Protein AF-A0AAD5A7P2-F1 (afdb_monomer_lite)

Structure (mmCIF, N/CA/C/O backbone):
data_AF-A0AAD5A7P2-F1
#
_entry.id   AF-A0AAD5A7P2-F1
#
loop_
_atom_site.group_PDB
_atom_site.id
_atom_site.type_symbol
_atom_site.label_atom_id
_atom_site.label_alt_id
_atom_site.label_comp_id
_atom_site.label_asym_id
_atom_site.label_entity_id
_atom_site.label_seq_id
_atom_site.pdbx_PDB_ins_code
_atom_site.Cartn_x
_atom_site.Cartn_y
_atom_site.Cartn_z
_atom_site.occupancy
_atom_site.B_iso_or_equiv
_atom_site.auth_seq_id
_atom_site.auth_comp_id
_atom_site.auth_asym_id
_atom_site.auth_atom_id
_atom_site.pdbx_PDB_model_num
ATOM 1 N N . GLU A 1 1 ? -29.423 4.126 -21.848 1.00 48.25 1 GLU A N 1
ATOM 2 C CA . GLU A 1 1 ? -29.231 2.741 -22.329 1.00 48.25 1 GLU A CA 1
ATOM 3 C C . GLU A 1 1 ? -28.071 1.981 -21.680 1.00 48.25 1 GLU A C 1
ATOM 5 O O . GLU A 1 1 ? -28.359 1.199 -20.787 1.00 48.25 1 GLU A O 1
ATOM 10 N N . GLN A 1 2 ? -26.784 2.163 -22.031 1.00 50.28 2 GLN A N 1
ATOM 11 C CA . GLN A 1 2 ? -25.714 1.313 -21.442 1.00 50.28 2 GLN A CA 1
ATOM 12 C C . GLN A 1 2 ? -25.556 1.475 -19.917 1.00 50.28 2 GLN A C 1
ATOM 14 O O . GLN A 1 2 ? -25.402 0.484 -19.218 1.00 50.28 2 GLN A O 1
ATOM 19 N N . MET A 1 3 ? -25.662 2.697 -19.386 1.00 53.19 3 MET A N 1
ATOM 20 C CA . MET A 1 3 ? -25.585 2.961 -17.937 1.00 53.19 3 MET A CA 1
ATOM 21 C C . MET A 1 3 ? -26.753 2.359 -17.141 1.00 53.19 3 MET A C 1
ATOM 23 O O . MET A 1 3 ? -26.568 1.933 -16.005 1.00 53.19 3 MET A O 1
ATOM 27 N N . GLU A 1 4 ? -27.951 2.292 -17.731 1.00 58.50 4 GLU A N 1
ATOM 28 C CA . GLU A 1 4 ? -29.138 1.719 -17.076 1.00 58.50 4 GLU A CA 1
ATOM 29 C C . GLU A 1 4 ? -28.996 0.210 -16.855 1.00 58.50 4 GLU A C 1
ATOM 31 O O . GLU A 1 4 ? -29.516 -0.304 -15.872 1.00 58.50 4 GLU A O 1
ATOM 36 N N . GLN A 1 5 ? -28.232 -0.490 -17.705 1.00 55.03 5 GLN A N 1
ATOM 37 C CA . GLN A 1 5 ? -27.940 -1.918 -17.525 1.00 55.03 5 GLN A CA 1
ATOM 38 C C . GLN A 1 5 ? -27.038 -2.209 -16.313 1.00 55.03 5 GLN A C 1
ATOM 40 O O . GLN A 1 5 ? -27.054 -3.328 -15.808 1.00 55.03 5 GLN A O 1
ATOM 45 N N . TYR A 1 6 ? -26.270 -1.224 -15.832 1.00 54.31 6 TYR A N 1
ATOM 46 C CA . TYR A 1 6 ? -25.333 -1.374 -14.707 1.00 54.31 6 TYR A CA 1
ATOM 47 C C . TYR A 1 6 ? -25.783 -0.648 -13.434 1.00 54.31 6 TYR A C 1
ATOM 49 O O . TYR A 1 6 ? -25.047 -0.607 -12.447 1.00 54.31 6 TYR A O 1
ATOM 57 N N . ARG A 1 7 ? -26.989 -0.072 -13.436 1.00 54.50 7 ARG A N 1
ATOM 58 C CA . ARG A 1 7 ? -27.548 0.677 -12.310 1.00 54.50 7 ARG A CA 1
ATOM 59 C C . ARG A 1 7 ? -28.009 -0.293 -11.216 1.00 54.50 7 ARG A C 1
ATOM 61 O O . ARG A 1 7 ? -29.184 -0.633 -11.138 1.00 54.50 7 ARG A O 1
ATOM 68 N N . ASN A 1 8 ? -27.091 -0.743 -10.362 1.00 52.09 8 ASN A N 1
ATOM 69 C CA . ASN A 1 8 ? -27.440 -1.536 -9.183 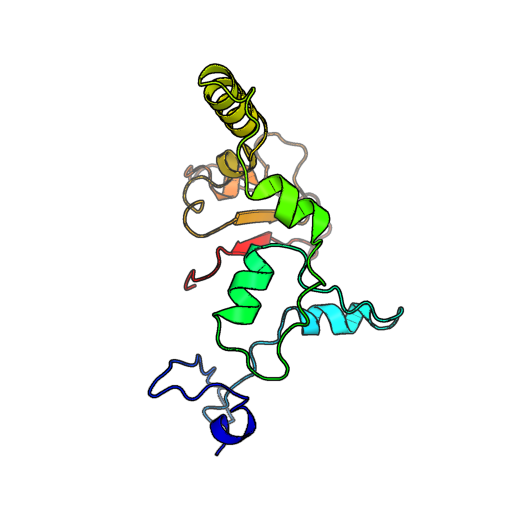1.00 52.09 8 ASN A CA 1
ATOM 70 C C . ASN A 1 8 ? -27.457 -0.687 -7.901 1.00 52.09 8 ASN A C 1
ATOM 72 O O . ASN A 1 8 ? -26.434 -0.187 -7.438 1.00 52.09 8 ASN A O 1
ATOM 76 N N . ALA A 1 9 ? -28.646 -0.620 -7.295 1.00 50.88 9 ALA A N 1
ATOM 77 C CA . ALA A 1 9 ? -28.934 -0.340 -5.883 1.00 50.88 9 ALA A CA 1
ATOM 78 C C . ALA A 1 9 ? -28.477 0.995 -5.253 1.00 50.88 9 ALA A C 1
ATOM 80 O O . ALA A 1 9 ? -28.629 1.146 -4.042 1.00 50.88 9 ALA A O 1
ATOM 81 N N . VAL A 1 10 ? -27.951 1.966 -6.004 1.00 51.78 10 VAL A N 1
ATOM 82 C CA . VAL A 1 10 ? -27.740 3.335 -5.492 1.00 51.78 10 VAL A CA 1
ATOM 83 C C . VAL A 1 10 ? -28.414 4.330 -6.428 1.00 51.78 10 VAL A C 1
ATOM 85 O O . VAL A 1 10 ? -28.079 4.385 -7.611 1.00 51.78 10 VAL A O 1
ATOM 88 N N . ASP A 1 11 ? -29.367 5.099 -5.900 1.00 55.44 11 ASP A N 1
ATOM 89 C CA . ASP A 1 11 ? -29.917 6.269 -6.587 1.00 55.44 11 ASP A CA 1
ATOM 90 C C . ASP A 1 11 ? -28.924 7.425 -6.425 1.00 55.44 11 ASP A C 1
ATOM 92 O O . ASP A 1 11 ? -28.779 7.993 -5.345 1.00 55.44 11 ASP A O 1
ATOM 96 N N . LEU A 1 12 ? -28.192 7.727 -7.497 1.00 53.88 12 LEU A N 1
ATOM 97 C CA . LEU A 1 12 ? -27.291 8.874 -7.594 1.00 53.88 12 LEU A CA 1
ATOM 98 C C . LEU A 1 12 ? -27.862 9.863 -8.613 1.00 53.88 12 LEU A C 1
ATOM 100 O O . LEU A 1 12 ? -28.297 9.455 -9.694 1.00 53.88 12 LEU A O 1
ATOM 104 N N . GLU A 1 13 ? -27.848 11.149 -8.259 1.00 48.06 13 GLU A N 1
ATOM 105 C CA . GLU A 1 13 ? -28.321 12.251 -9.108 1.00 48.06 13 GLU A CA 1
ATOM 106 C C . GLU A 1 13 ? -27.316 12.558 -10.236 1.00 48.06 13 GLU A C 1
ATOM 108 O O . GLU A 1 13 ? -27.725 12.766 -11.376 1.00 48.06 13 GLU A O 1
ATOM 113 N N . GLU A 1 14 ? -26.003 12.470 -9.960 1.00 45.94 14 GLU A N 1
ATOM 114 C CA . GLU A 1 14 ? -24.913 12.714 -10.923 1.00 45.94 14 GLU A CA 1
ATOM 115 C C . GLU A 1 14 ? -23.672 11.829 -10.649 1.00 45.94 14 GLU A C 1
ATOM 117 O O . GLU A 1 14 ? -23.461 11.359 -9.530 1.00 45.94 14 GLU A O 1
ATOM 122 N N . GLY A 1 15 ? -22.828 11.594 -11.667 1.00 52.44 15 GLY A N 1
ATOM 123 C CA . GLY A 1 15 ? -21.577 10.831 -11.544 1.00 52.44 15 GLY A CA 1
ATOM 124 C C . GLY A 1 15 ? -20.702 10.867 -12.806 1.00 52.44 15 GLY A C 1
ATOM 125 O O . GLY A 1 15 ? -21.187 11.154 -13.900 1.00 52.44 15 GLY A O 1
ATOM 126 N N . TRP A 1 16 ? -19.407 10.565 -12.658 1.00 49.28 16 TRP A N 1
ATOM 127 C CA . TRP A 1 16 ? -18.418 10.591 -13.746 1.00 49.28 16 TRP A CA 1
ATOM 128 C C . TRP A 1 16 ? -17.977 9.176 -14.137 1.00 49.28 16 TRP A C 1
ATOM 130 O O . TRP A 1 16 ? -17.752 8.330 -13.274 1.00 49.28 16 TRP A O 1
ATOM 140 N N . ILE A 1 17 ? -17.817 8.926 -15.440 1.00 55.59 17 ILE A N 1
ATOM 141 C CA . ILE A 1 17 ? -17.308 7.663 -15.995 1.00 55.59 17 ILE A CA 1
ATOM 142 C C . ILE A 1 17 ? -16.182 7.952 -16.987 1.00 55.59 17 ILE A C 1
ATOM 144 O O . ILE A 1 17 ? -16.279 8.882 -17.790 1.00 55.59 17 ILE A O 1
ATOM 148 N N . LEU A 1 18 ? -15.121 7.145 -16.955 1.00 47.62 18 LEU A N 1
ATOM 149 C CA . LEU A 1 18 ? -14.040 7.234 -17.933 1.00 47.62 18 LEU A CA 1
ATOM 150 C C . LEU A 1 18 ? -14.395 6.380 -19.155 1.00 47.62 18 LEU A C 1
ATOM 152 O O . LEU A 1 18 ? -14.572 5.168 -19.046 1.00 47.62 18 LEU A O 1
ATOM 156 N N . ALA A 1 19 ? -14.519 7.010 -20.322 1.00 51.72 19 ALA A N 1
ATOM 157 C CA . ALA A 1 19 ? -14.839 6.333 -21.574 1.00 51.72 19 ALA A CA 1
ATOM 158 C C . ALA A 1 19 ? -13.606 6.278 -22.488 1.00 51.72 19 ALA A C 1
ATOM 160 O O . ALA A 1 19 ? -13.080 7.316 -22.889 1.00 51.72 19 ALA A O 1
ATOM 161 N N . CYS A 1 20 ? -13.172 5.072 -22.862 1.00 46.97 20 CYS A N 1
ATOM 162 C CA . CYS A 1 20 ? -12.090 4.883 -23.827 1.00 46.97 20 CYS A CA 1
ATOM 163 C C . CYS A 1 20 ? -12.630 4.927 -25.261 1.00 46.97 20 CYS A C 1
ATOM 165 O O . CYS A 1 20 ? -13.524 4.168 -25.641 1.00 46.97 20 CYS A O 1
ATOM 167 N N . LYS A 1 21 ? -12.069 5.813 -26.085 1.00 50.94 21 LYS A N 1
ATOM 168 C CA . LYS A 1 21 ? -12.431 5.934 -27.498 1.00 50.94 21 LYS A CA 1
ATOM 169 C C . LYS A 1 21 ? -11.531 5.026 -28.332 1.00 50.94 21 LYS A C 1
ATOM 171 O O . LYS A 1 21 ? -10.347 5.307 -28.488 1.00 50.94 21 LYS A O 1
ATOM 176 N N . HIS A 1 22 ? -12.091 3.956 -28.889 1.00 53.28 22 HIS A N 1
ATOM 177 C CA . HIS A 1 22 ? -11.382 3.142 -29.875 1.00 53.28 22 HIS A CA 1
ATOM 178 C C . HIS A 1 22 ? -11.464 3.799 -31.259 1.00 53.28 22 HIS A C 1
ATOM 180 O O . HIS A 1 22 ? -12.492 4.374 -31.625 1.00 53.28 22 HIS A O 1
ATOM 186 N N . SER A 1 23 ? -10.377 3.711 -32.027 1.00 52.31 23 SER A N 1
ATOM 187 C CA . SER A 1 23 ? -10.180 4.397 -33.311 1.00 52.31 23 SER A CA 1
ATOM 188 C C . SER A 1 23 ? -11.179 4.013 -34.411 1.00 52.31 23 SER A C 1
ATOM 190 O O . SER A 1 23 ? -11.347 4.790 -35.344 1.00 52.31 23 SER A O 1
ATOM 192 N N . GLU A 1 24 ? -11.886 2.882 -34.297 1.00 53.88 24 GLU A N 1
ATOM 193 C CA . GLU A 1 24 ? -12.744 2.365 -35.381 1.00 53.88 24 GLU A CA 1
ATOM 194 C C . GLU A 1 24 ? -14.199 2.031 -34.978 1.00 53.88 24 GLU A C 1
ATOM 196 O O . GLU A 1 24 ? -14.959 1.545 -35.809 1.00 53.88 24 GLU A O 1
ATOM 201 N N . GLY A 1 25 ? -14.640 2.302 -33.738 1.00 53.91 25 GLY A N 1
ATOM 202 C CA . GLY A 1 25 ? -15.896 1.714 -33.220 1.00 53.91 25 GLY A CA 1
ATOM 203 C C . GLY A 1 25 ? -16.795 2.586 -32.339 1.00 53.91 25 GLY A C 1
ATOM 204 O O . GLY A 1 25 ? -17.679 2.050 -31.674 1.00 53.91 25 GLY A O 1
ATOM 205 N N . GLY A 1 26 ? -16.593 3.906 -32.310 1.00 57.31 26 GLY A N 1
ATOM 206 C CA . GLY A 1 26 ? -17.376 4.822 -31.469 1.00 57.31 26 GLY A CA 1
ATOM 207 C C . GLY A 1 26 ? -16.978 4.814 -29.984 1.00 57.31 26 GLY A C 1
ATOM 208 O O . GLY A 1 26 ? -16.106 4.064 -29.547 1.00 57.31 26 GLY A O 1
ATOM 209 N N . THR A 1 27 ? -17.594 5.706 -29.201 1.00 50.66 27 THR A N 1
ATOM 210 C CA . THR A 1 27 ? -17.382 5.806 -27.749 1.00 50.66 27 THR A CA 1
ATOM 211 C C . THR A 1 27 ? -18.115 4.657 -27.064 1.00 50.66 27 THR A C 1
ATOM 213 O O . THR A 1 27 ? -19.321 4.729 -26.840 1.00 50.66 27 THR A O 1
ATOM 216 N N . ARG A 1 28 ? -17.398 3.576 -26.759 1.00 52.91 28 ARG A N 1
ATOM 217 C CA . ARG A 1 28 ? -17.924 2.462 -25.968 1.00 52.91 28 ARG A CA 1
ATOM 218 C C . ARG A 1 28 ? -17.408 2.604 -24.544 1.00 52.91 28 ARG A C 1
ATOM 220 O O . ARG A 1 28 ? -16.216 2.819 -24.345 1.00 52.91 28 ARG A O 1
ATOM 227 N N . LEU A 1 29 ? -18.290 2.459 -23.558 1.00 48.34 29 LEU A N 1
ATOM 228 C CA . LEU A 1 29 ? -17.846 2.249 -22.184 1.00 48.34 29 LEU A CA 1
ATOM 229 C C . LEU A 1 29 ? -17.097 0.919 -22.161 1.00 48.34 29 LEU A C 1
ATOM 231 O O . LEU A 1 29 ? -17.694 -0.145 -22.333 1.00 48.34 29 LEU A O 1
ATOM 235 N N . VAL A 1 30 ? -15.774 0.992 -22.057 1.00 46.25 30 VAL A N 1
ATOM 236 C CA . VAL A 1 30 ? -14.943 -0.177 -21.802 1.00 46.25 30 VAL A CA 1
ATOM 237 C C . VAL A 1 30 ? -15.034 -0.380 -20.299 1.00 46.25 30 VAL A C 1
ATOM 239 O O . VAL A 1 30 ? -14.625 0.522 -19.565 1.00 46.25 30 VAL A O 1
ATOM 242 N N . PRO A 1 31 ? -15.618 -1.491 -19.818 1.00 48.09 31 PRO A N 1
ATOM 243 C CA . PRO A 1 31 ? -15.515 -1.823 -18.411 1.00 48.09 31 PRO A CA 1
ATOM 244 C C . PRO A 1 31 ? -14.031 -1.781 -18.073 1.00 48.09 31 PRO A C 1
ATOM 246 O O . PRO A 1 31 ? -13.248 -2.465 -18.734 1.00 48.09 31 PRO A O 1
ATOM 249 N N . VAL A 1 32 ? -13.636 -0.945 -17.111 1.00 42.62 32 VAL A N 1
ATOM 250 C CA . VAL A 1 32 ? -12.303 -1.079 -16.530 1.00 42.62 32 VAL A CA 1
ATOM 251 C C . VAL A 1 32 ? -12.286 -2.491 -15.997 1.00 42.62 32 VAL A C 1
ATOM 253 O O . VAL A 1 32 ? -13.081 -2.838 -15.120 1.00 42.62 32 VAL A O 1
ATOM 256 N N . GLU A 1 33 ? -11.489 -3.331 -16.644 1.00 38.91 33 GLU A N 1
ATOM 257 C CA . GLU A 1 33 ? -11.342 -4.696 -16.216 1.00 38.91 33 GLU A CA 1
ATOM 258 C C . GLU A 1 33 ? -10.914 -4.649 -14.752 1.00 38.91 33 GLU A C 1
ATOM 260 O O . GLU A 1 33 ? -9.885 -4.073 -14.394 1.00 38.91 33 GLU A O 1
ATOM 265 N N . HIS A 1 34 ? -11.797 -5.170 -13.904 1.00 45.00 34 HIS A N 1
ATOM 266 C CA . HIS A 1 34 ? -11.575 -5.287 -12.476 1.00 45.00 34 HIS A CA 1
ATOM 267 C C . HIS A 1 34 ? -10.221 -5.985 -12.262 1.00 45.00 34 HIS A C 1
ATOM 269 O O . HIS A 1 34 ? -9.822 -6.791 -13.107 1.00 45.00 34 HIS A O 1
ATOM 275 N N . PRO A 1 35 ? -9.544 -5.823 -11.117 1.00 41.72 35 PRO A N 1
ATOM 276 C CA . PRO A 1 35 ? -8.495 -6.767 -10.712 1.00 41.72 35 PRO A CA 1
ATOM 277 C C . PRO A 1 35 ? -8.941 -8.256 -10.766 1.00 41.72 35 PRO A C 1
ATOM 279 O O . PRO A 1 35 ? -8.112 -9.167 -10.735 1.00 41.72 35 PRO A O 1
ATOM 282 N N . ASP A 1 36 ? -10.237 -8.531 -10.965 1.00 42.91 36 ASP A N 1
ATOM 283 C CA . ASP A 1 36 ? -10.784 -9.858 -11.271 1.00 42.91 36 ASP A CA 1
ATOM 284 C C . ASP A 1 36 ? -10.491 -10.358 -12.702 1.00 42.91 36 ASP A C 1
ATOM 286 O O . ASP A 1 36 ? -10.582 -11.561 -12.948 1.00 42.91 36 ASP A O 1
ATOM 290 N N . SER A 1 37 ? -10.101 -9.511 -13.663 1.00 43.66 37 SER A N 1
ATOM 291 C CA . SER A 1 37 ? -9.663 -9.996 -14.984 1.00 43.66 37 SER A CA 1
ATOM 292 C C . SER A 1 37 ? -8.258 -10.599 -14.932 1.00 43.66 37 SER A C 1
ATOM 294 O O . SER A 1 37 ? -8.005 -11.616 -15.580 1.00 43.66 37 SER A O 1
ATOM 296 N N . ILE A 1 38 ? -7.398 -10.085 -14.043 1.00 39.38 38 ILE A N 1
ATOM 297 C CA . ILE A 1 38 ? -6.126 -10.719 -13.658 1.00 39.38 38 ILE A CA 1
ATOM 298 C C . ILE A 1 38 ? -6.403 -12.046 -12.921 1.00 39.38 38 ILE A C 1
ATOM 300 O O . ILE A 1 38 ? -5.641 -13.008 -13.033 1.00 39.38 38 ILE A O 1
ATOM 304 N N . SER A 1 39 ? -7.559 -12.160 -12.258 1.00 41.06 39 SER A N 1
ATOM 305 C CA . SER A 1 39 ? -8.001 -13.388 -11.583 1.00 41.06 39 SER A CA 1
ATOM 306 C C . SER A 1 39 ? -8.556 -14.459 -12.535 1.00 41.06 39 SER A C 1
ATOM 308 O O . SER A 1 39 ? -8.649 -15.628 -12.153 1.00 41.06 39 SER A O 1
ATOM 310 N N . ARG A 1 40 ? -8.858 -14.138 -13.803 1.00 39.66 40 ARG A N 1
ATOM 311 C CA . ARG A 1 40 ? -9.378 -15.125 -14.771 1.00 39.66 40 ARG A CA 1
ATOM 312 C C . ARG A 1 40 ? -8.311 -16.111 -15.264 1.00 39.66 40 ARG A C 1
ATOM 314 O O . ARG A 1 40 ? -8.656 -17.229 -15.635 1.00 39.66 40 ARG A O 1
ATOM 321 N N . GLN A 1 41 ? -7.025 -15.752 -15.186 1.00 39.94 41 GLN A N 1
ATOM 322 C CA . GLN A 1 41 ? -5.922 -16.716 -15.324 1.00 39.94 41 GLN A CA 1
ATOM 323 C C . GLN A 1 41 ? -5.704 -17.559 -14.054 1.00 39.94 41 GLN A C 1
ATOM 325 O O . GLN A 1 41 ? -5.170 -18.661 -14.147 1.00 39.94 41 GLN A O 1
ATOM 330 N N . GLN A 1 42 ? -6.157 -17.097 -12.884 1.00 42.47 42 GLN A N 1
ATOM 331 C CA . GLN A 1 42 ? -5.988 -17.805 -11.607 1.00 42.47 42 GLN A CA 1
ATOM 332 C C . GLN A 1 42 ? -7.152 -18.768 -11.287 1.00 42.47 42 GLN A C 1
ATOM 334 O O . GLN A 1 42 ? -6.960 -19.744 -10.567 1.00 42.47 42 GLN A O 1
ATOM 339 N N . GLN A 1 43 ? -8.336 -18.588 -11.889 1.00 40.75 43 GLN A N 1
ATOM 340 C CA . GLN A 1 43 ? -9.505 -19.465 -11.690 1.00 40.75 43 GLN A CA 1
ATOM 341 C C . GLN A 1 43 ? -9.491 -20.797 -12.465 1.00 40.75 43 GLN A C 1
ATOM 343 O O . GLN A 1 43 ? -10.375 -21.627 -12.253 1.00 40.75 43 GLN A O 1
ATOM 348 N N . LEU A 1 44 ? -8.477 -21.074 -13.292 1.00 42.88 44 LEU A N 1
ATOM 349 C CA . LEU A 1 44 ? -8.233 -22.437 -13.798 1.00 42.88 44 LEU A CA 1
ATOM 350 C C . LEU A 1 44 ? -7.819 -23.418 -12.676 1.00 42.88 44 LEU A C 1
ATOM 352 O O . LEU A 1 44 ? -7.830 -24.626 -12.902 1.00 42.88 44 LEU A O 1
ATOM 356 N N . PHE A 1 45 ? -7.521 -22.918 -11.466 1.00 42.38 45 PHE A N 1
ATOM 357 C CA . PHE A 1 45 ? -7.043 -23.698 -10.315 1.00 42.38 45 PHE A CA 1
ATOM 358 C C . PHE A 1 45 ? -7.931 -23.637 -9.057 1.00 42.38 45 PHE A C 1
ATOM 360 O O . PHE A 1 45 ? -7.481 -24.000 -7.974 1.00 42.38 45 PHE A O 1
ATOM 367 N N . GLY A 1 46 ? -9.207 -23.267 -9.192 1.00 34.16 46 GLY A N 1
ATOM 368 C CA . GLY A 1 46 ? -10.161 -23.298 -8.078 1.00 34.16 46 GLY A CA 1
ATOM 369 C C . GLY A 1 46 ? -10.344 -21.931 -7.421 1.00 34.16 46 GLY A C 1
ATOM 370 O O . GLY A 1 46 ? -9.403 -21.272 -6.999 1.00 34.16 46 GLY A O 1
ATOM 371 N N . ILE A 1 47 ? -11.600 -21.502 -7.406 1.00 33.38 47 ILE A N 1
ATOM 372 C CA . ILE A 1 47 ? -12.082 -20.184 -7.001 1.00 33.38 47 ILE A CA 1
ATOM 373 C C . ILE A 1 47 ? -11.796 -19.936 -5.520 1.00 33.38 47 ILE A C 1
ATOM 375 O O . ILE A 1 47 ? -12.170 -20.757 -4.686 1.00 33.38 47 ILE A O 1
ATOM 379 N N . ASP A 1 48 ? -11.279 -18.752 -5.197 1.00 39.16 48 ASP A N 1
ATOM 380 C CA . ASP A 1 48 ? -11.434 -18.183 -3.862 1.00 39.16 48 ASP A CA 1
ATOM 381 C C . ASP A 1 48 ? -11.994 -16.762 -4.003 1.00 39.16 48 ASP A C 1
ATOM 383 O O . ASP A 1 48 ? -11.303 -15.836 -4.430 1.00 39.16 48 ASP A O 1
ATOM 387 N N . HIS A 1 49 ? -13.288 -16.594 -3.718 1.00 44.97 49 HIS A N 1
ATOM 388 C CA . HIS A 1 49 ? -13.866 -15.269 -3.507 1.00 44.97 49 HIS A CA 1
ATOM 389 C C . HIS A 1 49 ? -13.323 -14.793 -2.164 1.00 44.97 49 HIS A C 1
ATOM 391 O O . HIS A 1 49 ? -13.922 -15.068 -1.124 1.00 44.97 49 HIS A O 1
ATOM 397 N N . LYS A 1 50 ? -12.165 -14.126 -2.168 1.00 52.88 50 LYS A N 1
ATOM 398 C CA . LYS A 1 50 ? -11.632 -13.573 -0.927 1.00 52.88 50 LYS A CA 1
ATOM 399 C C . LYS A 1 50 ? -12.569 -12.454 -0.468 1.00 52.88 50 LYS A C 1
ATOM 401 O O . LYS A 1 50 ? -12.757 -11.490 -1.211 1.00 52.88 50 LYS A O 1
ATOM 406 N N . PRO A 1 51 ? -13.216 -12.596 0.698 1.00 59.53 51 PRO A N 1
ATOM 407 C CA . PRO A 1 51 ? -14.061 -11.541 1.232 1.00 59.53 51 PRO A CA 1
ATOM 408 C C . PRO A 1 51 ? -13.207 -10.304 1.527 1.00 59.53 51 PRO A C 1
ATOM 410 O O . PRO A 1 51 ? -12.028 -10.444 1.865 1.00 59.53 51 PRO A O 1
ATOM 413 N N . CYS A 1 52 ? -13.799 -9.108 1.427 1.00 71.50 52 CYS A N 1
ATOM 414 C CA . CYS A 1 52 ? -13.136 -7.870 1.843 1.00 71.50 52 CYS A CA 1
ATOM 415 C C . CYS A 1 52 ? -12.773 -8.001 3.324 1.00 71.50 52 CYS A C 1
ATOM 417 O O . CYS A 1 52 ? -13.658 -8.024 4.182 1.00 71.50 52 CYS A O 1
ATOM 419 N N . ASN A 1 53 ? -11.483 -8.167 3.601 1.00 70.50 53 ASN A N 1
ATOM 420 C CA . ASN A 1 53 ? -10.947 -8.469 4.926 1.00 70.50 53 ASN A CA 1
ATOM 421 C C . ASN A 1 53 ? -10.081 -7.332 5.482 1.00 70.50 53 ASN A C 1
ATOM 423 O O . ASN A 1 53 ? -9.633 -7.412 6.625 1.00 70.50 53 ASN A O 1
ATOM 427 N N . ARG A 1 54 ? -9.869 -6.276 4.693 1.00 74.38 54 ARG A N 1
ATOM 428 C CA . ARG A 1 54 ? -9.230 -5.037 5.123 1.00 74.38 54 ARG A CA 1
ATOM 429 C C . ARG A 1 54 ? -10.264 -3.932 5.276 1.00 74.38 54 ARG A C 1
ATOM 431 O O . ARG A 1 54 ? -11.252 -3.896 4.546 1.00 74.38 54 ARG A O 1
ATOM 438 N N . TRP A 1 55 ? -10.040 -3.028 6.225 1.00 74.62 55 TRP A N 1
ATOM 439 C CA . TRP A 1 55 ? -10.984 -1.942 6.490 1.00 74.62 55 TRP A CA 1
ATOM 440 C C . TRP A 1 55 ? -11.081 -0.982 5.298 1.00 74.62 55 TRP A C 1
ATOM 442 O O . TRP A 1 55 ? -12.166 -0.481 5.023 1.00 74.62 55 TRP A O 1
ATOM 452 N N . GLU A 1 56 ? -9.988 -0.788 4.555 1.00 74.88 56 GLU A N 1
ATOM 453 C CA . GLU A 1 56 ? -9.959 0.013 3.330 1.00 74.88 56 GLU A CA 1
ATOM 454 C C . GLU A 1 56 ? -10.914 -0.569 2.275 1.00 74.88 56 GLU A C 1
ATOM 456 O O . GLU A 1 56 ? -11.751 0.147 1.731 1.00 74.88 56 GLU A O 1
ATOM 461 N N . ASP A 1 57 ? -10.862 -1.889 2.066 1.00 73.00 57 ASP A N 1
ATOM 462 C CA . ASP A 1 57 ? -11.723 -2.590 1.108 1.00 73.00 57 ASP A CA 1
ATOM 463 C C . ASP A 1 57 ? -13.201 -2.536 1.520 1.00 73.00 57 ASP A C 1
ATOM 465 O O . ASP A 1 57 ? -14.083 -2.473 0.668 1.00 73.00 57 ASP A O 1
ATOM 469 N N . VAL A 1 58 ? -13.487 -2.564 2.827 1.00 77.75 58 VAL A N 1
ATOM 470 C CA . VAL A 1 58 ? -14.854 -2.432 3.358 1.00 77.75 58 VAL A CA 1
ATOM 471 C C . VAL A 1 58 ? -15.387 -1.018 3.140 1.00 77.75 58 VAL A C 1
ATOM 473 O O . VAL A 1 58 ? -16.507 -0.861 2.657 1.00 77.75 58 VAL A O 1
ATOM 476 N N . VAL A 1 59 ? -14.583 0.010 3.434 1.00 75.19 59 VAL A N 1
ATOM 477 C CA . VAL A 1 59 ? -14.942 1.411 3.165 1.00 75.19 59 VAL A CA 1
ATOM 478 C C . VAL A 1 59 ? -15.235 1.599 1.683 1.00 75.19 59 VAL A C 1
ATOM 480 O O . VAL A 1 59 ? -16.236 2.224 1.334 1.00 75.19 59 VAL A O 1
ATOM 483 N N . ASP A 1 60 ? -14.417 1.011 0.818 1.00 70.62 60 ASP A N 1
ATOM 484 C CA . ASP A 1 60 ? -14.611 1.072 -0.622 1.00 70.62 60 ASP A CA 1
ATOM 485 C C . ASP A 1 60 ? -15.881 0.351 -1.052 1.00 70.62 60 ASP A C 1
ATOM 487 O O . ASP A 1 60 ? -16.703 0.960 -1.732 1.00 70.62 60 ASP A O 1
ATOM 491 N N . ALA A 1 61 ? -16.087 -0.887 -0.596 1.00 73.81 61 ALA A N 1
ATOM 492 C CA . ALA A 1 61 ? -17.276 -1.684 -0.886 1.00 73.81 61 ALA A CA 1
ATOM 493 C C . ALA A 1 61 ? -18.583 -0.972 -0.490 1.00 73.81 61 ALA A C 1
ATOM 495 O O . ALA A 1 61 ? -19.593 -1.089 -1.192 1.00 73.81 61 ALA A O 1
ATOM 496 N N . GLU A 1 62 ? -18.570 -0.227 0.618 1.00 74.06 62 GLU A N 1
ATOM 497 C CA . GLU A 1 62 ? -19.744 0.484 1.130 1.00 74.06 62 GLU A CA 1
ATOM 498 C C . GLU A 1 62 ? -19.945 1.871 0.508 1.00 74.06 62 GLU A C 1
ATOM 500 O O . GLU A 1 62 ? -21.089 2.263 0.272 1.00 74.06 62 GLU A O 1
ATOM 505 N N . ASN A 1 63 ? -18.865 2.608 0.227 1.00 68.75 63 ASN A N 1
ATOM 506 C CA . ASN A 1 63 ? -18.939 4.036 -0.110 1.00 68.75 63 ASN A CA 1
ATOM 507 C C . ASN A 1 63 ? -18.591 4.361 -1.569 1.00 68.75 63 ASN A C 1
ATOM 509 O O . ASN A 1 63 ? -18.790 5.496 -2.000 1.00 68.75 63 ASN A O 1
ATOM 513 N N . CYS A 1 64 ? -18.081 3.403 -2.345 1.00 62.47 64 CYS A N 1
ATOM 514 C CA . CYS A 1 64 ? -17.733 3.624 -3.748 1.00 62.47 64 CYS A CA 1
ATOM 515 C C . CYS A 1 64 ? -18.795 3.091 -4.713 1.00 62.47 64 CYS A C 1
ATOM 517 O O . CYS A 1 64 ? -19.561 2.167 -4.426 1.00 62.47 64 CYS A O 1
ATOM 519 N N . PHE A 1 65 ? -18.821 3.676 -5.911 1.00 56.62 65 PHE A N 1
ATOM 520 C CA . PHE A 1 65 ? -19.646 3.177 -7.001 1.00 56.62 65 PHE A CA 1
ATOM 521 C C . PHE A 1 65 ? -19.039 1.892 -7.573 1.00 56.62 65 PHE A C 1
ATOM 523 O O . PHE A 1 65 ? -17.873 1.873 -7.964 1.00 56.62 65 PHE A O 1
ATOM 530 N N . HIS A 1 66 ? -19.845 0.832 -7.656 1.00 56.81 66 HIS A N 1
ATOM 531 C CA . HIS A 1 66 ? -19.432 -0.449 -8.225 1.00 56.81 66 HIS A CA 1
ATOM 532 C C . HIS A 1 66 ? -20.227 -0.730 -9.491 1.00 56.81 66 HIS A C 1
ATOM 534 O O . HIS A 1 66 ? -21.459 -0.735 -9.483 1.00 56.81 66 HIS A O 1
ATOM 540 N N . LEU A 1 67 ? -19.513 -1.019 -10.572 1.00 52.59 67 LEU A N 1
ATOM 541 C CA . LEU A 1 67 ? -20.108 -1.587 -11.773 1.00 52.59 67 LEU A CA 1
ATOM 542 C C . LEU A 1 67 ? -20.273 -3.098 -11.555 1.00 52.59 67 LEU A C 1
ATOM 544 O O . LEU A 1 67 ? -19.283 -3.819 -11.474 1.00 52.59 67 LEU A O 1
ATOM 548 N N . GLY A 1 68 ? -21.514 -3.585 -11.472 1.00 60.00 68 GLY A N 1
ATOM 549 C CA . GLY A 1 68 ? -21.809 -5.016 -11.309 1.00 60.00 68 GLY A CA 1
ATOM 550 C C . GLY A 1 68 ? -22.248 -5.411 -9.895 1.00 60.00 68 GLY A C 1
ATOM 551 O O . GLY A 1 68 ? -23.017 -4.691 -9.256 1.00 60.00 68 GLY A O 1
ATOM 552 N N . ALA A 1 69 ? -21.850 -6.606 -9.447 1.00 59.75 69 ALA A N 1
ATOM 553 C CA . ALA A 1 69 ? -22.181 -7.115 -8.115 1.00 59.75 69 ALA A CA 1
ATOM 554 C C . ALA A 1 69 ? -21.258 -6.492 -7.059 1.00 59.75 69 ALA A C 1
ATOM 556 O O . ALA A 1 69 ? -20.059 -6.355 -7.289 1.00 59.75 69 ALA A O 1
ATOM 557 N N . ARG A 1 70 ? -21.809 -6.124 -5.896 1.00 63.91 70 ARG A N 1
ATOM 558 C CA . ARG A 1 70 ? -21.002 -5.557 -4.808 1.00 63.91 70 ARG A CA 1
ATOM 559 C C . ARG A 1 70 ? -20.090 -6.623 -4.186 1.00 63.91 70 ARG A C 1
ATOM 561 O O . ARG A 1 70 ? -20.536 -7.767 -4.045 1.00 63.91 70 ARG A O 1
ATOM 568 N N . PRO A 1 71 ? -18.863 -6.258 -3.771 1.00 69.12 71 PRO A N 1
ATOM 569 C CA . PRO A 1 71 ? -17.985 -7.160 -3.038 1.00 69.12 71 PRO A CA 1
ATOM 570 C C . PRO A 1 71 ? -18.666 -7.684 -1.771 1.00 69.12 71 PRO A C 1
ATOM 572 O O . PRO A 1 71 ? -19.377 -6.951 -1.079 1.00 69.12 71 PRO A O 1
ATOM 575 N N . LYS A 1 72 ? -18.449 -8.963 -1.451 1.00 76.94 72 LYS A N 1
ATOM 576 C CA . LYS A 1 72 ? -18.946 -9.531 -0.197 1.00 76.94 72 LYS A CA 1
ATOM 577 C C . LYS A 1 72 ? -18.001 -9.139 0.937 1.00 76.94 72 LYS A C 1
ATOM 579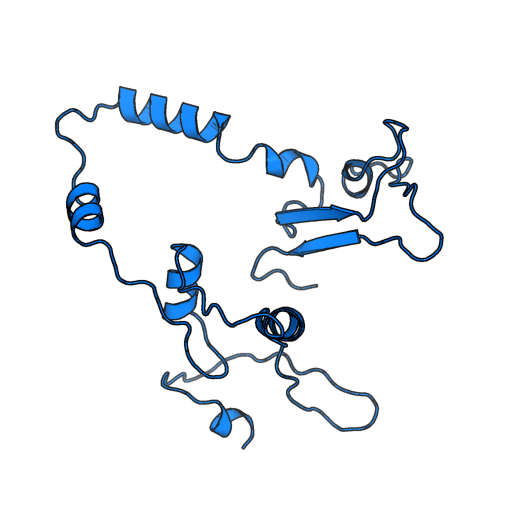 O O . LYS A 1 72 ? -16.852 -9.580 0.979 1.00 76.94 72 LYS A O 1
ATOM 584 N N . ILE A 1 73 ? -18.513 -8.339 1.864 1.00 79.69 73 ILE A N 1
ATOM 585 C CA . ILE A 1 73 ? -17.807 -7.957 3.089 1.00 79.69 73 ILE A CA 1
ATOM 586 C C . ILE A 1 73 ? -17.713 -9.176 4.015 1.00 79.69 73 ILE A C 1
ATOM 588 O O . ILE A 1 73 ? -18.676 -9.942 4.142 1.00 79.69 73 ILE A O 1
ATOM 592 N N . ALA A 1 74 ? -16.541 -9.386 4.621 1.00 81.88 74 ALA A N 1
ATOM 593 C CA . ALA A 1 74 ? -16.349 -10.439 5.611 1.00 81.88 74 ALA A CA 1
ATOM 594 C C . ALA A 1 74 ? -17.272 -10.232 6.822 1.00 81.88 74 ALA A C 1
ATOM 596 O O . ALA A 1 74 ? -17.602 -9.104 7.189 1.00 81.88 74 ALA A O 1
ATOM 597 N N . GLU A 1 75 ? -17.682 -11.323 7.468 1.00 84.56 75 GLU A N 1
ATOM 598 C CA . GLU A 1 75 ? -18.441 -11.210 8.712 1.00 84.56 75 GLU A CA 1
ATOM 599 C C . GLU A 1 75 ? -17.598 -10.522 9.788 1.00 84.56 75 GLU A C 1
ATOM 601 O O . GLU A 1 75 ? -16.409 -10.804 9.952 1.00 84.56 75 GLU A O 1
ATOM 606 N N . ARG A 1 76 ? -18.224 -9.603 10.526 1.00 83.31 76 ARG A N 1
ATOM 607 C CA . ARG A 1 76 ? -17.560 -8.891 11.615 1.00 83.31 76 ARG A CA 1
ATOM 608 C C . ARG A 1 76 ? -17.302 -9.832 12.789 1.00 83.31 76 ARG A C 1
ATOM 610 O O . ARG A 1 76 ? -18.196 -10.558 13.219 1.00 83.31 76 ARG A O 1
ATOM 617 N N . ASP A 1 77 ? -16.110 -9.745 13.367 1.00 88.06 77 ASP A N 1
ATOM 618 C CA . ASP A 1 77 ? -15.832 -10.367 14.659 1.00 88.06 77 ASP A CA 1
ATOM 619 C C . ASP A 1 77 ? -16.433 -9.500 15.774 1.00 88.06 77 ASP A C 1
ATOM 621 O O . ASP A 1 77 ? -15.840 -8.521 16.228 1.00 88.06 77 ASP A O 1
ATOM 625 N N . GLU A 1 78 ? -17.637 -9.861 16.215 1.00 90.44 78 GLU A N 1
ATOM 626 C CA . GLU A 1 78 ? -18.358 -9.152 17.278 1.00 90.44 78 GLU A CA 1
ATOM 627 C C . GLU A 1 78 ? -17.567 -9.065 18.585 1.00 90.44 78 GLU A C 1
ATOM 629 O O . GLU A 1 78 ? -17.671 -8.073 19.308 1.00 90.44 78 GLU A O 1
ATOM 634 N N . VAL A 1 79 ? -16.768 -10.086 18.903 1.00 91.69 79 VAL A N 1
ATOM 635 C CA . VAL A 1 79 ? -15.997 -10.131 20.149 1.00 91.69 79 VAL A CA 1
ATOM 636 C C . VAL A 1 79 ? -14.828 -9.158 20.068 1.00 91.69 79 VAL A C 1
ATOM 638 O O . VAL A 1 79 ? -14.593 -8.405 21.016 1.00 91.69 79 VAL A O 1
ATOM 641 N N . ALA A 1 80 ? -14.109 -9.140 18.945 1.00 86.06 80 ALA A N 1
ATOM 642 C CA . ALA A 1 80 ? -13.043 -8.173 18.710 1.00 86.06 80 ALA A CA 1
ATOM 643 C C . ALA A 1 80 ? -13.591 -6.739 18.670 1.00 86.06 80 ALA A C 1
ATOM 645 O O . ALA A 1 80 ? -13.058 -5.866 19.353 1.00 86.06 80 ALA A O 1
ATOM 646 N N . VAL A 1 81 ? -14.702 -6.506 17.963 1.00 86.69 81 VAL A N 1
ATOM 647 C CA . VAL A 1 81 ? -15.361 -5.190 17.891 1.00 86.69 81 VAL A CA 1
ATOM 648 C C . VAL A 1 81 ? -15.781 -4.706 19.281 1.00 86.69 81 VAL A C 1
ATOM 650 O O . VAL A 1 81 ? -15.538 -3.553 19.628 1.00 86.69 81 VAL A O 1
ATOM 653 N N . GLN A 1 82 ? -16.369 -5.572 20.112 1.00 88.25 82 GLN A N 1
ATOM 654 C CA . GLN A 1 82 ? -16.729 -5.236 21.496 1.00 88.25 82 GLN A CA 1
ATOM 655 C C . GLN A 1 82 ? -15.507 -4.872 22.347 1.00 88.25 82 GLN A C 1
ATOM 657 O O . GLN A 1 82 ? -15.571 -3.923 23.125 1.00 88.25 82 GLN A O 1
ATOM 662 N N . LYS A 1 83 ? -14.386 -5.585 22.190 1.00 86.50 83 LYS A N 1
ATOM 663 C CA . LYS A 1 83 ? -13.142 -5.290 22.920 1.00 86.50 83 LYS A CA 1
ATOM 664 C C . LYS A 1 83 ? -12.508 -3.970 22.485 1.00 86.50 83 LYS A C 1
ATOM 666 O O . LYS A 1 83 ? -12.052 -3.221 23.337 1.00 86.50 83 LYS A O 1
ATOM 671 N N . LEU A 1 84 ? -12.505 -3.679 21.185 1.00 86.31 84 LEU A N 1
ATOM 672 C CA . LEU A 1 84 ? -11.898 -2.469 20.617 1.00 86.31 84 LEU A CA 1
ATOM 673 C C . LEU A 1 84 ? -12.755 -1.207 20.808 1.00 86.31 84 LEU A C 1
ATOM 675 O O . LEU A 1 84 ? -12.265 -0.100 20.607 1.00 86.31 84 LEU A O 1
ATOM 679 N N . ARG A 1 85 ? -14.022 -1.346 21.220 1.00 88.81 85 ARG A N 1
ATOM 680 C CA . ARG A 1 85 ? -14.908 -0.208 21.530 1.00 88.81 85 ARG A CA 1
ATOM 681 C C . ARG A 1 85 ? -14.488 0.592 22.756 1.00 88.81 85 ARG A C 1
ATOM 683 O O . ARG A 1 85 ? -14.924 1.733 22.895 1.00 88.81 85 ARG A O 1
ATOM 690 N N . TYR A 1 86 ? -13.706 -0.000 23.653 1.00 86.62 86 TYR A N 1
ATOM 691 C CA . TYR A 1 86 ? -13.334 0.621 24.915 1.00 86.62 86 TYR A CA 1
ATOM 692 C C . TYR A 1 86 ? -11.824 0.626 25.074 1.00 86.62 86 TYR A C 1
ATOM 694 O O . TYR A 1 86 ? -11.155 -0.387 24.881 1.00 86.62 86 TYR A O 1
ATOM 702 N N . ILE A 1 87 ? -11.299 1.773 25.483 1.00 84.31 87 ILE A N 1
ATOM 703 C CA . ILE A 1 87 ? -9.899 1.896 25.867 1.00 84.31 87 ILE A CA 1
ATOM 704 C C . ILE A 1 87 ? -9.715 1.139 27.195 1.00 84.31 87 ILE A C 1
ATOM 706 O O . ILE A 1 87 ? -10.511 1.349 28.119 1.00 84.31 87 ILE A O 1
ATOM 710 N N . PRO A 1 88 ? -8.712 0.247 27.318 1.00 88.38 88 PRO A N 1
ATOM 711 C CA . PRO A 1 88 ? -8.456 -0.463 28.564 1.00 88.38 88 PRO A CA 1
ATOM 712 C C . PRO A 1 88 ? -8.284 0.511 29.741 1.00 88.38 88 PRO A C 1
ATOM 714 O O . PRO A 1 88 ? -7.598 1.518 29.590 1.00 88.38 88 PRO A O 1
ATOM 717 N N . PRO A 1 89 ? -8.812 0.215 30.944 1.00 88.12 89 PRO A N 1
ATOM 718 C CA . PRO A 1 89 ? -8.648 1.095 32.109 1.00 88.12 89 PRO A CA 1
ATOM 719 C C . PRO A 1 89 ? -7.187 1.323 32.523 1.00 88.12 89 PRO A C 1
ATOM 721 O O . PRO A 1 89 ? -6.882 2.270 33.238 1.00 88.12 89 PRO A O 1
ATOM 724 N N . THR A 1 90 ? -6.290 0.430 32.102 1.00 91.81 90 THR A N 1
ATOM 725 C CA . THR A 1 90 ? -4.841 0.501 32.326 1.00 91.81 90 THR A CA 1
ATOM 726 C C . THR A 1 90 ? -4.100 1.253 31.221 1.00 91.81 90 THR A C 1
ATOM 728 O O . THR A 1 90 ? -2.875 1.302 31.251 1.00 91.81 90 THR A O 1
ATOM 731 N N . TRP A 1 91 ? -4.808 1.783 30.222 1.00 90.75 91 TRP A N 1
ATOM 732 C CA . TRP A 1 91 ? -4.210 2.573 29.158 1.00 90.75 91 TRP A CA 1
ATOM 733 C C . TRP A 1 91 ? -3.790 3.932 29.709 1.00 90.75 91 TRP A C 1
ATOM 735 O O . TRP A 1 91 ? -4.584 4.643 30.326 1.00 90.75 91 TRP A O 1
ATOM 745 N N . THR A 1 92 ? -2.527 4.280 29.509 1.00 94.00 92 THR A N 1
ATOM 746 C CA . THR A 1 92 ? -1.943 5.527 30.008 1.00 94.00 92 THR A CA 1
ATOM 747 C C . THR A 1 92 ? -1.333 6.310 28.858 1.00 94.00 92 THR A C 1
ATOM 749 O O . THR A 1 92 ? -1.109 5.759 27.786 1.00 94.00 92 THR A O 1
ATOM 752 N N . PHE A 1 93 ? -0.996 7.575 29.102 1.00 92.00 93 PHE A N 1
ATOM 753 C CA . PHE A 1 93 ? -0.271 8.395 28.129 1.00 92.00 93 PHE A CA 1
ATOM 754 C C . PHE A 1 93 ? 1.036 7.736 27.651 1.00 92.00 93 PHE A C 1
ATOM 756 O O . PHE A 1 93 ? 1.371 7.825 26.477 1.00 92.00 93 PHE A O 1
ATOM 763 N N . GLN A 1 94 ? 1.740 7.013 28.531 1.00 94.69 94 GLN A N 1
ATOM 764 C CA . GLN A 1 94 ? 2.944 6.272 28.143 1.00 94.69 94 GLN A CA 1
ATOM 765 C C . GLN A 1 94 ? 2.631 5.188 27.105 1.00 94.69 94 GLN A C 1
ATOM 767 O O . GLN A 1 94 ? 3.409 4.969 26.189 1.00 94.69 94 GLN A O 1
ATOM 772 N N . CYS A 1 95 ? 1.466 4.542 27.210 1.00 93.00 95 CYS A N 1
ATOM 773 C CA . CYS A 1 95 ? 1.028 3.556 26.225 1.00 93.00 95 CYS A CA 1
ATOM 774 C C . CYS A 1 95 ? 0.783 4.196 24.851 1.00 93.00 95 CYS A C 1
ATOM 776 O O . CYS A 1 95 ? 1.064 3.554 23.843 1.00 93.00 95 CYS A O 1
ATOM 778 N N . ASP A 1 96 ? 0.284 5.438 24.804 1.00 92.50 96 ASP A N 1
ATOM 779 C CA . ASP A 1 96 ? 0.136 6.182 23.546 1.00 92.50 96 ASP A CA 1
ATOM 780 C C . ASP A 1 96 ? 1.502 6.505 22.927 1.00 92.50 96 ASP A C 1
ATOM 782 O O . ASP A 1 96 ? 1.698 6.293 21.732 1.00 92.50 96 ASP A O 1
ATOM 786 N N . GLU A 1 97 ? 2.460 6.974 23.732 1.00 94.88 97 GLU A N 1
ATOM 787 C CA . GLU A 1 97 ? 3.830 7.255 23.281 1.00 94.88 97 GLU A CA 1
ATOM 788 C C . GLU A 1 97 ? 4.514 5.985 22.747 1.00 94.88 97 GLU A C 1
ATOM 790 O O . GLU A 1 97 ? 5.025 5.977 21.625 1.00 94.88 97 GLU A O 1
ATOM 795 N N . ASP A 1 98 ? 4.444 4.884 23.498 1.00 94.19 98 ASP A N 1
ATOM 796 C CA . ASP A 1 98 ? 5.010 3.592 23.103 1.00 94.19 98 ASP A CA 1
ATOM 797 C C . ASP A 1 98 ? 4.369 3.070 21.804 1.00 94.19 98 ASP A C 1
ATOM 799 O O . ASP A 1 98 ? 5.059 2.534 20.933 1.00 94.19 98 ASP A O 1
ATOM 803 N N . LEU A 1 99 ? 3.053 3.254 21.636 1.00 90.75 99 LEU A N 1
ATOM 804 C CA . LEU A 1 99 ? 2.332 2.874 20.421 1.00 90.75 99 LEU A CA 1
ATOM 805 C C . LEU A 1 99 ? 2.769 3.716 19.214 1.00 90.75 99 LEU A C 1
ATOM 807 O O . LEU A 1 99 ? 2.946 3.175 18.122 1.00 90.75 99 LEU A O 1
ATOM 811 N N . VAL A 1 100 ? 2.970 5.024 19.395 1.00 89.81 100 VAL A N 1
ATOM 812 C CA . VAL A 1 100 ? 3.472 5.917 18.340 1.00 89.81 100 VAL A CA 1
ATOM 813 C C . VAL A 1 100 ? 4.886 5.523 17.925 1.00 89.81 100 VAL A C 1
ATOM 815 O O . VAL A 1 100 ? 5.150 5.424 16.728 1.00 89.81 100 VAL A O 1
ATOM 818 N N . HIS A 1 101 ? 5.778 5.248 18.878 1.00 90.38 101 HIS A N 1
ATOM 819 C CA . HIS A 1 101 ? 7.125 4.763 18.571 1.00 90.38 101 HIS A CA 1
ATOM 820 C C . HIS A 1 101 ? 7.092 3.428 17.834 1.00 90.38 101 HIS A C 1
ATOM 822 O O . HIS A 1 101 ? 7.751 3.275 16.807 1.00 90.38 101 HIS A O 1
ATOM 828 N N . TYR A 1 102 ? 6.260 2.492 18.296 1.00 88.44 102 TYR A N 1
ATOM 829 C CA . TYR A 1 102 ? 6.063 1.218 17.617 1.00 88.44 102 TYR A CA 1
ATOM 830 C C . TYR A 1 102 ? 5.616 1.416 16.164 1.00 88.44 102 TYR A C 1
ATOM 832 O O . TYR A 1 102 ? 6.205 0.823 15.259 1.00 88.44 102 TYR A O 1
ATOM 840 N N . PHE A 1 103 ? 4.621 2.275 15.920 1.00 83.31 103 PHE A N 1
ATOM 841 C CA . PHE A 1 103 ? 4.165 2.5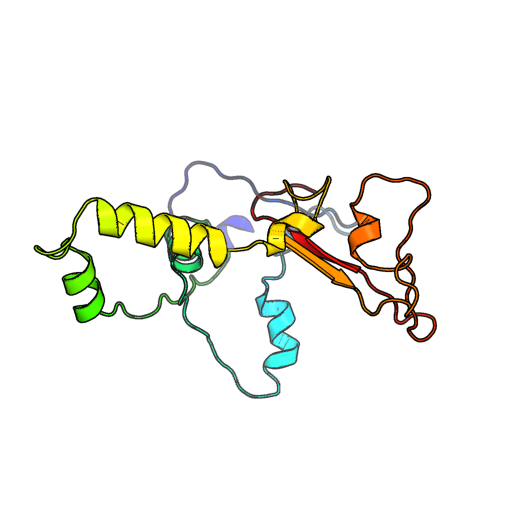79 14.566 1.00 83.31 103 PHE A CA 1
ATOM 842 C C . PHE A 1 103 ? 5.233 3.280 13.729 1.00 83.31 103 PHE A C 1
ATOM 844 O O . PHE A 1 103 ? 5.406 2.914 12.574 1.00 83.31 103 PHE A O 1
ATOM 851 N N . TYR A 1 104 ? 5.982 4.227 14.286 1.00 81.94 104 TYR A N 1
ATOM 852 C CA . TYR A 1 104 ? 7.078 4.881 13.572 1.00 81.94 104 TYR A CA 1
ATOM 853 C C . TYR A 1 104 ? 8.163 3.882 13.135 1.00 81.94 104 TYR A C 1
ATOM 855 O O . TYR A 1 104 ? 8.680 3.966 12.021 1.00 81.94 104 TYR A O 1
ATOM 863 N N . ASP A 1 105 ? 8.477 2.906 13.986 1.00 82.56 105 ASP A N 1
ATOM 864 C CA . ASP A 1 105 ? 9.507 1.906 13.703 1.00 82.56 105 ASP A CA 1
ATOM 865 C C . ASP A 1 105 ? 9.033 0.798 12.743 1.00 82.56 105 ASP A C 1
ATOM 867 O O . ASP A 1 105 ? 9.856 0.231 12.022 1.00 82.56 105 ASP A O 1
ATOM 871 N N . HIS A 1 106 ? 7.729 0.481 12.718 1.00 71.06 106 HIS A N 1
ATOM 872 C CA . HIS A 1 106 ? 7.197 -0.713 12.036 1.00 71.06 106 HIS A CA 1
ATOM 873 C C . HIS A 1 106 ? 6.210 -0.429 10.898 1.00 71.06 106 HIS A C 1
ATOM 875 O O . HIS A 1 106 ? 6.063 -1.264 10.005 1.00 71.06 106 HIS A O 1
ATOM 881 N N . VAL A 1 107 ? 5.527 0.717 10.887 1.00 66.00 107 VAL A N 1
ATOM 882 C CA . VAL A 1 107 ? 4.642 1.113 9.784 1.00 66.00 107 VAL A CA 1
ATOM 883 C C . VAL A 1 107 ? 5.459 1.906 8.774 1.00 66.00 107 VAL A C 1
ATOM 885 O O . VAL A 1 107 ? 5.527 3.128 8.798 1.00 66.00 107 VAL A O 1
ATOM 888 N N . GLY A 1 108 ? 6.086 1.153 7.869 1.00 56.25 108 GLY A N 1
ATOM 889 C CA . GLY A 1 108 ? 6.430 1.612 6.528 1.00 56.25 108 GLY A CA 1
ATOM 890 C C . GLY A 1 108 ? 7.521 2.678 6.427 1.00 56.25 108 GLY A C 1
ATOM 891 O O . GLY A 1 108 ? 7.261 3.781 5.959 1.00 56.25 108 GLY A O 1
ATOM 892 N N . LYS A 1 109 ? 8.783 2.292 6.659 1.00 55.28 109 LYS A N 1
ATOM 893 C CA . LYS A 1 109 ? 9.914 2.896 5.915 1.00 55.28 109 LYS A CA 1
ATOM 894 C C . LYS A 1 109 ? 9.936 2.487 4.431 1.00 55.28 109 LYS A C 1
ATOM 896 O O . LYS A 1 109 ? 10.826 2.890 3.696 1.00 55.28 109 LYS A O 1
ATOM 901 N N . GLU A 1 110 ? 8.964 1.693 3.975 1.00 53.03 110 GLU A N 1
ATOM 902 C CA . GLU A 1 110 ? 8.799 1.284 2.568 1.00 53.03 110 GLU A CA 1
ATOM 903 C C . GLU A 1 110 ? 8.648 2.492 1.623 1.00 53.03 110 GLU A C 1
ATOM 905 O O . GLU A 1 110 ? 9.050 2.455 0.465 1.00 53.03 110 GLU A O 1
ATOM 910 N N . ASP A 1 111 ? 8.147 3.601 2.159 1.00 53.84 111 ASP A N 1
ATOM 911 C CA . ASP A 1 111 ? 7.822 4.828 1.443 1.00 53.84 111 ASP A CA 1
ATOM 912 C C . ASP A 1 111 ? 9.042 5.763 1.245 1.00 53.84 111 ASP A C 1
ATOM 914 O O . ASP A 1 111 ? 8.904 6.842 0.662 1.00 53.84 111 ASP A O 1
ATOM 918 N N . GLU A 1 112 ? 10.231 5.430 1.765 1.00 59.72 112 GLU A N 1
ATOM 919 C CA . GLU A 1 112 ? 11.447 6.248 1.577 1.00 59.72 112 GLU A CA 1
ATOM 920 C C . GLU A 1 112 ? 12.046 6.100 0.167 1.00 59.72 112 GLU A C 1
ATOM 922 O O . GLU A 1 112 ? 12.660 7.036 -0.342 1.00 59.72 112 GLU A O 1
ATOM 927 N N . ASN A 1 113 ? 11.785 4.983 -0.517 1.00 63.44 113 ASN A N 1
ATOM 928 C CA . ASN A 1 113 ? 12.439 4.645 -1.787 1.00 63.44 113 ASN A CA 1
ATOM 929 C C . ASN A 1 113 ? 11.703 5.140 -3.042 1.00 63.44 113 ASN A C 1
ATOM 931 O O . ASN A 1 113 ? 12.130 4.829 -4.149 1.00 63.44 113 ASN A O 1
ATOM 935 N N . LEU A 1 114 ? 10.595 5.871 -2.887 1.00 75.62 114 LEU A N 1
ATOM 936 C CA . LEU A 1 114 ? 9.760 6.333 -4.006 1.00 75.62 114 LEU A CA 1
ATOM 937 C C . LEU A 1 114 ? 10.060 7.768 -4.442 1.00 75.62 114 LEU A C 1
ATOM 939 O O . LEU A 1 114 ? 9.433 8.262 -5.381 1.00 75.62 114 LEU A O 1
ATOM 943 N N . GLY A 1 115 ? 10.966 8.449 -3.735 1.00 80.00 115 GLY A N 1
ATOM 944 C CA . GLY A 1 115 ? 11.461 9.783 -4.066 1.00 80.00 115 GLY A CA 1
ATOM 945 C C . GLY A 1 115 ? 10.381 10.736 -4.589 1.00 80.00 115 GLY A C 1
ATOM 946 O O . GLY A 1 115 ? 9.384 11.006 -3.913 1.00 80.00 115 GLY A O 1
ATOM 947 N N . SER A 1 116 ? 10.568 11.239 -5.812 1.00 77.94 116 SER A N 1
ATOM 948 C CA . SER A 1 116 ? 9.699 12.259 -6.427 1.00 77.94 116 SER A CA 1
ATOM 949 C C . SER A 1 116 ? 8.276 11.786 -6.770 1.00 77.94 116 SER A C 1
ATOM 951 O O . SER A 1 116 ? 7.363 12.611 -6.888 1.00 77.94 116 SER A O 1
ATOM 953 N N . VAL A 1 117 ? 8.044 10.474 -6.891 1.00 84.31 117 VAL A N 1
ATOM 954 C CA . VAL A 1 117 ? 6.739 9.900 -7.278 1.00 84.31 117 VAL A CA 1
ATOM 955 C C . VAL A 1 117 ? 5.923 9.389 -6.092 1.00 84.31 117 VAL A C 1
ATOM 957 O O . VAL A 1 117 ? 4.785 8.954 -6.273 1.00 84.31 117 VAL A O 1
ATOM 960 N N . LYS A 1 118 ? 6.449 9.507 -4.866 1.00 84.81 118 LYS A N 1
ATOM 961 C CA . LYS A 1 118 ? 5.809 9.062 -3.616 1.00 84.81 118 LYS A CA 1
ATOM 962 C C . LYS A 1 118 ? 4.371 9.558 -3.434 1.00 84.81 118 LYS A C 1
AT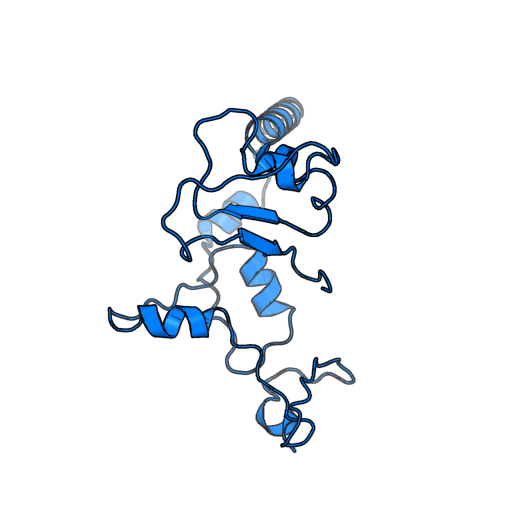OM 964 O O . LYS A 1 118 ? 3.544 8.881 -2.832 1.00 84.81 118 LYS A O 1
ATOM 969 N N . GLN A 1 119 ? 4.036 10.736 -3.952 1.00 82.50 119 GLN A N 1
ATOM 970 C CA . GLN A 1 119 ? 2.677 11.293 -3.874 1.00 82.50 119 GLN A CA 1
AT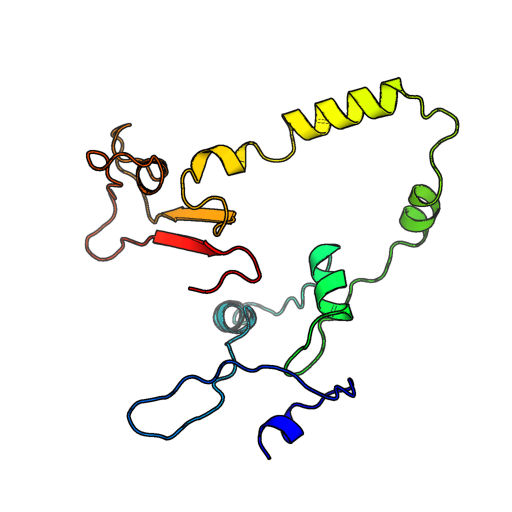OM 971 C C . GLN A 1 119 ? 1.646 10.546 -4.745 1.00 82.50 119 GLN A C 1
ATOM 973 O O . GLN A 1 119 ? 0.453 10.601 -4.460 1.00 82.50 119 GLN A O 1
ATOM 978 N N . CYS A 1 120 ? 2.102 9.816 -5.764 1.00 85.69 120 CYS A N 1
ATOM 979 C CA . CYS A 1 120 ? 1.268 9.167 -6.779 1.00 85.69 120 CYS A CA 1
ATOM 980 C C . CYS A 1 120 ? 1.382 7.635 -6.779 1.00 85.69 120 CYS A C 1
ATOM 982 O O . CYS A 1 120 ? 0.507 6.951 -7.307 1.00 85.69 120 CYS A O 1
ATOM 984 N N . VAL A 1 121 ? 2.458 7.087 -6.216 1.00 85.69 121 VAL A N 1
ATOM 985 C CA . VAL A 1 121 ? 2.806 5.663 -6.286 1.00 85.69 121 VAL A CA 1
ATOM 986 C C . VAL A 1 121 ? 2.946 5.108 -4.865 1.00 85.69 121 VAL A C 1
ATOM 988 O O . VAL A 1 121 ? 3.446 5.796 -3.982 1.00 85.69 121 VAL A O 1
ATOM 991 N N . ASN A 1 122 ? 2.457 3.888 -4.639 1.00 82.06 122 ASN A N 1
ATOM 992 C CA . ASN A 1 122 ? 2.596 3.108 -3.404 1.00 82.06 122 ASN A CA 1
ATOM 993 C C . ASN A 1 122 ? 3.847 2.226 -3.407 1.00 82.06 122 ASN A C 1
ATOM 995 O O . ASN A 1 122 ? 4.420 1.994 -2.355 1.00 82.06 122 ASN A O 1
ATOM 999 N N . ASN A 1 123 ? 4.231 1.674 -4.563 1.00 82.94 123 ASN A N 1
ATOM 1000 C CA . ASN A 1 123 ? 5.439 0.861 -4.714 1.00 82.94 123 ASN A CA 1
ATOM 1001 C C . ASN A 1 123 ? 5.857 0.753 -6.195 1.00 82.94 123 ASN A C 1
ATOM 1003 O O . ASN A 1 123 ? 5.021 0.911 -7.091 1.00 82.94 123 ASN A O 1
ATOM 1007 N N . ILE A 1 124 ? 7.126 0.429 -6.447 1.00 85.62 124 ILE A N 1
ATOM 1008 C CA . ILE A 1 124 ? 7.683 0.120 -7.766 1.00 85.62 124 ILE A CA 1
ATOM 1009 C C . ILE A 1 124 ? 8.317 -1.267 -7.714 1.00 85.62 124 ILE A C 1
ATOM 1011 O O . ILE A 1 124 ? 9.262 -1.494 -6.966 1.00 85.62 124 ILE A O 1
ATOM 1015 N N . ASP A 1 125 ? 7.833 -2.172 -8.561 1.00 87.31 125 ASP A N 1
ATOM 1016 C CA . ASP A 1 125 ? 8.498 -3.449 -8.802 1.00 87.31 125 ASP A CA 1
ATOM 1017 C C . ASP A 1 125 ? 9.197 -3.422 -10.157 1.00 87.31 125 ASP A C 1
ATOM 1019 O O . ASP A 1 125 ? 8.693 -2.851 -11.127 1.00 87.31 125 ASP A O 1
ATOM 1023 N N . VAL A 1 126 ? 10.321 -4.118 -10.245 1.00 86.06 126 VAL A N 1
ATOM 1024 C CA . VAL A 1 126 ? 11.055 -4.322 -11.492 1.00 86.06 126 VAL A CA 1
ATOM 1025 C C . VAL A 1 126 ? 11.287 -5.808 -11.719 1.00 86.06 126 VAL A C 1
ATOM 1027 O O . VAL A 1 126 ? 11.345 -6.591 -10.770 1.00 86.06 126 VAL A O 1
ATOM 1030 N N . SER A 1 127 ? 11.429 -6.208 -12.980 1.00 86.75 127 SER A N 1
ATOM 1031 C CA . SER A 1 127 ? 11.682 -7.604 -13.353 1.00 86.75 127 SER A CA 1
ATOM 1032 C C . SER A 1 127 ? 12.947 -8.173 -12.717 1.00 86.75 127 SER A C 1
ATOM 1034 O O . SER A 1 127 ? 12.976 -9.347 -12.349 1.00 86.75 127 SER A O 1
ATOM 1036 N N . SER A 1 128 ? 13.992 -7.348 -12.624 1.00 86.56 128 SER A N 1
ATOM 1037 C CA . SER A 1 128 ? 15.271 -7.666 -11.998 1.00 86.56 128 SER A CA 1
ATOM 1038 C C . SER A 1 128 ? 16.141 -6.409 -11.864 1.00 86.56 128 SER A C 1
ATOM 1040 O O . SER A 1 128 ? 15.783 -5.366 -12.407 1.00 86.56 128 SER A O 1
ATOM 1042 N N . CYS A 1 129 ? 17.279 -6.500 -11.175 1.00 88.38 129 CYS A N 1
ATOM 1043 C CA . CYS A 1 129 ? 18.254 -5.412 -11.045 1.00 88.38 129 CYS A CA 1
ATOM 1044 C C . CYS A 1 129 ? 19.663 -5.942 -11.310 1.00 88.38 129 CYS A C 1
ATOM 1046 O O . CYS A 1 129 ? 19.969 -7.080 -10.949 1.00 88.38 129 CYS A O 1
ATOM 1048 N N . SER A 1 130 ? 20.534 -5.105 -11.870 1.00 84.50 130 SER A N 1
ATOM 1049 C CA . SER A 1 130 ? 21.958 -5.412 -11.959 1.00 84.50 130 SER A CA 1
ATOM 1050 C C . SER A 1 130 ? 22.562 -5.596 -10.557 1.00 84.50 130 SER A C 1
ATOM 1052 O O . SER A 1 130 ? 22.054 -5.103 -9.548 1.00 84.50 130 SER A O 1
ATOM 1054 N N . LYS A 1 131 ? 23.662 -6.355 -10.474 1.00 80.94 131 LYS A N 1
ATOM 1055 C CA . LYS A 1 131 ? 24.400 -6.551 -9.209 1.00 80.94 131 LYS A CA 1
ATOM 1056 C C . LYS A 1 131 ? 25.210 -5.319 -8.801 1.00 80.94 131 LYS A C 1
ATOM 1058 O O . LYS A 1 131 ? 25.788 -5.317 -7.715 1.00 80.94 131 LYS A O 1
ATOM 1063 N N . ASP A 1 132 ? 25.301 -4.327 -9.682 1.00 81.00 132 ASP A N 1
ATOM 1064 C CA . ASP A 1 132 ? 25.950 -3.061 -9.389 1.00 81.00 132 ASP A CA 1
ATOM 1065 C C . ASP A 1 132 ? 25.038 -2.245 -8.456 1.00 81.00 132 ASP A C 1
ATOM 1067 O O . ASP A 1 132 ? 23.860 -2.054 -8.772 1.00 81.00 132 ASP A O 1
ATOM 1071 N N . PRO A 1 133 ? 25.544 -1.749 -7.313 1.00 73.19 133 PRO A N 1
ATOM 1072 C CA . PRO A 1 133 ? 24.779 -0.875 -6.427 1.00 73.19 133 PRO A CA 1
ATOM 1073 C C . PRO A 1 133 ? 24.182 0.361 -7.118 1.00 73.19 133 PRO A C 1
ATOM 1075 O O . PRO A 1 133 ? 23.214 0.918 -6.609 1.00 73.19 133 PRO A O 1
ATOM 1078 N N . SER A 1 134 ? 24.747 0.787 -8.252 1.00 78.12 134 SER A N 1
ATOM 1079 C CA . SER A 1 134 ? 24.290 1.941 -9.034 1.00 78.12 134 SER A CA 1
ATOM 1080 C C .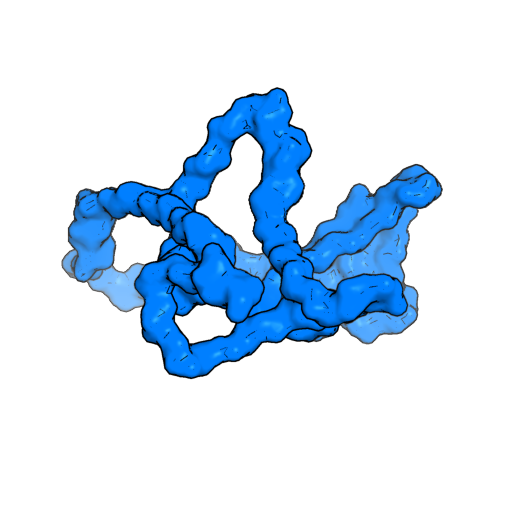 SER A 1 134 ? 23.122 1.661 -9.991 1.00 78.12 134 SER A C 1
ATOM 1082 O O . SER A 1 134 ? 22.569 2.612 -10.532 1.00 78.12 134 SER A O 1
ATOM 1084 N N . GLY A 1 135 ? 22.720 0.397 -10.186 1.00 79.00 135 GLY A N 1
ATOM 1085 C CA . GLY A 1 135 ? 21.673 0.003 -11.145 1.00 79.00 135 GLY A CA 1
ATOM 1086 C C . GLY A 1 135 ? 20.335 -0.408 -10.519 1.00 79.00 135 GLY A C 1
ATOM 1087 O O . GLY A 1 135 ? 19.528 -1.088 -11.159 1.00 79.00 135 GLY A O 1
ATOM 1088 N N . GLY A 1 136 ? 20.109 -0.074 -9.246 1.00 86.69 136 GLY A N 1
ATOM 1089 C CA . GLY A 1 136 ? 18.932 -0.501 -8.488 1.00 86.69 136 GLY A CA 1
ATOM 1090 C C . GLY A 1 136 ? 17.633 0.220 -8.877 1.00 86.69 136 GLY A C 1
ATOM 1091 O O . GLY A 1 136 ? 17.637 1.302 -9.452 1.00 86.69 136 GLY A O 1
ATOM 1092 N N . ALA A 1 137 ? 16.486 -0.351 -8.493 1.00 86.31 137 ALA A N 1
ATOM 1093 C CA . ALA A 1 137 ? 15.167 0.242 -8.759 1.00 86.31 137 ALA A CA 1
ATOM 1094 C C . ALA A 1 137 ? 14.963 1.628 -8.110 1.00 86.31 137 ALA A C 1
ATOM 1096 O O . ALA A 1 137 ? 14.170 2.425 -8.606 1.00 86.31 137 ALA A O 1
ATOM 1097 N N . ALA A 1 138 ? 15.692 1.934 -7.029 1.00 84.62 138 ALA A N 1
ATOM 1098 C CA . ALA A 1 138 ? 15.641 3.238 -6.364 1.00 84.62 138 ALA A CA 1
ATOM 1099 C C . ALA A 1 138 ? 16.087 4.392 -7.286 1.00 84.62 138 ALA A C 1
ATOM 1101 O O . ALA A 1 138 ? 15.554 5.497 -7.177 1.00 84.62 138 ALA A O 1
ATOM 1102 N N . CYS A 1 139 ? 16.975 4.113 -8.249 1.00 88.44 139 CYS A N 1
ATOM 1103 C CA . CYS A 1 139 ? 17.469 5.084 -9.227 1.00 88.44 139 CYS A CA 1
ATOM 1104 C C . CYS A 1 139 ? 16.381 5.598 -10.180 1.00 88.44 139 CYS A C 1
ATOM 1106 O O . CYS A 1 139 ? 16.555 6.612 -10.836 1.00 88.44 139 CYS A O 1
ATOM 1108 N N . LEU A 1 140 ? 15.219 4.939 -10.254 1.00 88.25 140 LEU A N 1
ATOM 1109 C CA . LEU A 1 140 ? 14.089 5.438 -11.045 1.00 88.25 140 LEU A CA 1
ATOM 1110 C C . LEU A 1 140 ? 13.459 6.710 -10.457 1.00 88.25 140 LEU A C 1
ATOM 1112 O O . LEU A 1 140 ? 12.685 7.378 -11.141 1.00 88.25 140 LEU A O 1
ATOM 1116 N N . THR A 1 141 ? 13.710 7.007 -9.178 1.00 88.06 141 THR A N 1
ATOM 1117 C CA . THR A 1 141 ? 12.967 8.040 -8.436 1.00 88.06 141 THR A CA 1
ATOM 1118 C C . THR A 1 141 ? 13.833 8.944 -7.566 1.00 88.06 141 THR A C 1
ATOM 1120 O O . THR A 1 141 ? 13.295 9.844 -6.916 1.00 88.06 141 THR A O 1
ATOM 1123 N N . ASP A 1 142 ? 15.151 8.739 -7.566 1.00 85.62 142 ASP A N 1
ATOM 1124 C CA . ASP A 1 142 ? 16.116 9.489 -6.750 1.00 85.62 142 ASP A CA 1
ATOM 1125 C C . ASP A 1 142 ? 16.274 10.962 -7.183 1.00 85.62 142 ASP A C 1
ATOM 1127 O O . ASP A 1 142 ? 16.761 11.784 -6.408 1.00 85.62 142 ASP A O 1
ATOM 1131 N N . GLY A 1 143 ? 15.787 11.314 -8.377 1.00 83.44 143 GLY A N 1
ATOM 1132 C CA . GLY A 1 143 ? 15.817 12.672 -8.914 1.00 83.44 143 GLY A CA 1
ATOM 1133 C C . GLY A 1 143 ? 17.162 13.069 -9.524 1.00 83.44 143 GLY A C 1
ATOM 1134 O O . GLY A 1 143 ? 17.318 14.234 -9.894 1.00 83.44 143 GLY A O 1
ATOM 1135 N N . ASP A 1 144 ? 18.102 12.131 -9.639 1.00 86.75 144 ASP A N 1
ATOM 1136 C CA . ASP A 1 144 ? 19.362 12.313 -10.351 1.00 86.75 144 ASP A CA 1
ATOM 1137 C C . ASP A 1 144 ? 19.182 11.892 -11.820 1.00 86.75 144 ASP A C 1
ATOM 1139 O O . ASP A 1 144 ? 18.581 10.868 -12.128 1.00 86.75 144 ASP A O 1
ATOM 1143 N N . THR A 1 145 ? 19.651 12.713 -12.760 1.00 88.06 145 THR A N 1
ATOM 1144 C CA . THR A 1 145 ? 19.557 12.408 -14.198 1.00 88.06 145 THR A CA 1
ATOM 1145 C C . THR A 1 145 ? 20.685 11.511 -14.690 1.00 88.06 145 THR A C 1
ATOM 1147 O O . THR A 1 145 ? 20.622 11.025 -15.818 1.00 88.06 145 THR A O 1
ATOM 1150 N N . GLU A 1 146 ? 21.717 11.315 -13.870 1.00 90.25 146 GLU A N 1
ATOM 1151 C CA . GLU A 1 146 ? 22.889 10.507 -14.201 1.00 90.25 146 GLU A CA 1
ATOM 1152 C C . GLU A 1 146 ? 22.771 9.060 -13.698 1.00 90.25 146 GLU A C 1
ATOM 1154 O O . GLU A 1 146 ? 23.596 8.212 -14.052 1.00 90.25 146 GLU A O 1
ATOM 1159 N N . THR A 1 147 ? 21.751 8.754 -12.893 1.00 90.31 147 THR A N 1
ATOM 1160 C CA . THR A 1 147 ? 21.460 7.401 -12.412 1.00 90.31 147 THR A CA 1
ATOM 1161 C C . THR A 1 147 ? 20.405 6.727 -13.292 1.00 90.31 147 THR A C 1
ATOM 1163 O O . THR A 1 147 ? 19.620 7.365 -13.995 1.00 90.31 147 THR A O 1
ATOM 1166 N N . TYR A 1 148 ? 20.415 5.394 -13.313 1.00 90.62 148 TYR A N 1
ATOM 1167 C CA . TYR A 1 148 ? 19.463 4.607 -14.089 1.00 90.62 148 TYR A CA 1
ATOM 1168 C C . TYR A 1 148 ? 19.251 3.236 -13.457 1.00 90.62 148 TYR A C 1
ATOM 1170 O O . TYR A 1 148 ? 20.130 2.679 -12.808 1.00 90.62 148 TYR A O 1
ATOM 1178 N N . TRP A 1 149 ? 18.071 2.667 -13.681 1.00 92.31 149 TRP A N 1
ATOM 1179 C CA . TRP A 1 149 ? 17.843 1.253 -13.414 1.00 92.31 149 TRP A CA 1
ATOM 1180 C C . TRP A 1 149 ? 18.373 0.409 -14.574 1.00 92.31 149 TRP A C 1
ATOM 1182 O O . TRP A 1 149 ? 18.114 0.709 -15.742 1.00 92.31 149 TRP A O 1
ATOM 1192 N N . GLU A 1 150 ? 19.064 -0.679 -14.246 1.00 92.75 150 GLU A N 1
ATOM 1193 C CA . GLU A 1 150 ? 19.546 -1.657 -15.215 1.00 92.75 150 GLU A CA 1
ATOM 1194 C C . GLU A 1 150 ? 19.034 -3.053 -14.851 1.00 92.75 150 GLU A C 1
ATOM 1196 O O . GLU A 1 150 ? 19.159 -3.506 -13.714 1.00 92.75 150 GLU A O 1
ATOM 1201 N N . SER A 1 151 ? 18.465 -3.761 -15.826 1.00 90.75 151 SER A N 1
ATOM 1202 C CA . SER A 1 151 ? 17.996 -5.136 -15.650 1.00 90.75 151 SER A CA 1
ATOM 1203 C C . SER A 1 151 ? 19.047 -6.139 -16.117 1.00 90.75 151 SER A C 1
ATOM 1205 O O . SER A 1 151 ? 19.585 -6.018 -17.212 1.00 90.75 151 SER A O 1
ATOM 1207 N N . ASP A 1 152 ? 19.260 -7.193 -15.332 1.00 90.12 152 ASP A N 1
ATOM 1208 C CA . ASP A 1 152 ? 20.091 -8.355 -15.685 1.00 90.12 152 ASP A CA 1
ATOM 1209 C C . ASP A 1 152 ? 19.293 -9.520 -16.320 1.00 90.12 152 ASP A C 1
ATOM 1211 O O . ASP A 1 152 ? 19.801 -10.635 -16.459 1.00 90.12 152 ASP A O 1
ATOM 1215 N N . GLY A 1 153 ? 18.030 -9.278 -16.694 1.00 86.38 153 GLY A N 1
ATOM 1216 C CA . GLY A 1 153 ? 17.135 -10.270 -17.294 1.00 86.38 153 GLY A CA 1
ATOM 1217 C C . GLY A 1 153 ? 17.466 -10.618 -18.752 1.00 86.38 153 GLY A C 1
ATOM 1218 O O . GLY A 1 153 ? 18.292 -9.985 -19.407 1.00 86.38 153 GLY A O 1
ATOM 1219 N N . MET A 1 154 ? 16.784 -11.627 -19.302 1.00 87.69 154 MET A N 1
ATOM 1220 C CA . MET A 1 154 ? 16.897 -11.951 -20.730 1.00 87.69 154 MET A CA 1
ATOM 1221 C C . MET A 1 154 ? 16.260 -10.858 -21.597 1.00 87.69 154 MET A C 1
ATOM 1223 O O . MET A 1 154 ? 15.244 -10.271 -21.224 1.00 87.69 154 MET A O 1
ATOM 1227 N N . GLN A 1 155 ? 16.809 -10.653 -22.798 1.00 87.62 155 GLN A N 1
ATOM 1228 C CA . GLN A 1 155 ? 16.303 -9.662 -23.745 1.00 87.62 155 GLN A CA 1
ATOM 1229 C C . GLN A 1 155 ? 14.790 -9.817 -23.972 1.00 87.62 155 GLN A C 1
ATOM 1231 O O . GLN A 1 155 ? 14.301 -10.893 -24.319 1.00 87.62 155 GLN A O 1
ATOM 1236 N N . GLY A 1 156 ? 14.056 -8.719 -23.789 1.00 84.69 156 GLY A N 1
ATOM 1237 C CA . GLY A 1 156 ? 12.600 -8.673 -23.956 1.00 84.69 156 GLY A CA 1
ATOM 1238 C C . GLY A 1 156 ? 11.792 -9.135 -22.737 1.00 84.69 156 GLY A C 1
ATOM 1239 O O . GLY A 1 156 ? 10.569 -9.157 -22.815 1.00 84.69 156 GLY A O 1
ATOM 1240 N N . GLN A 1 157 ? 12.439 -9.471 -21.616 1.00 86.00 157 GLN A N 1
ATOM 1241 C CA . GLN A 1 157 ? 11.779 -9.861 -20.360 1.00 86.00 157 GLN A CA 1
ATOM 1242 C C . GLN A 1 157 ? 11.919 -8.797 -19.260 1.00 86.00 157 GLN A C 1
ATOM 1244 O O . GLN A 1 157 ? 11.807 -9.100 -18.073 1.00 86.00 157 GLN A O 1
ATOM 1249 N N . HIS A 1 158 ? 12.162 -7.547 -19.653 1.00 87.75 158 HIS A N 1
ATOM 1250 C CA . HIS A 1 158 ? 12.340 -6.425 -18.737 1.00 87.75 158 HIS A CA 1
ATOM 1251 C C . HIS A 1 158 ? 11.016 -5.685 -18.549 1.00 87.75 158 HIS A C 1
ATOM 1253 O O . HIS A 1 158 ? 10.345 -5.364 -19.532 1.00 87.75 158 HIS A O 1
ATOM 1259 N N . TRP A 1 159 ? 10.637 -5.403 -17.306 1.00 87.69 159 TRP A N 1
ATOM 1260 C CA . TRP A 1 159 ? 9.421 -4.648 -17.002 1.00 87.69 159 TRP A CA 1
ATOM 1261 C C . TRP A 1 159 ? 9.570 -3.830 -15.720 1.00 87.69 159 TRP A C 1
ATOM 1263 O O . TRP A 1 159 ? 10.321 -4.197 -14.818 1.00 87.69 159 TRP A O 1
ATOM 1273 N N . ILE A 1 160 ? 8.812 -2.734 -15.654 1.00 88.00 160 ILE A N 1
ATOM 1274 C CA . ILE A 1 160 ? 8.622 -1.891 -14.471 1.00 88.00 160 ILE A CA 1
ATOM 1275 C C . ILE A 1 160 ? 7.119 -1.865 -14.189 1.00 88.00 160 ILE A C 1
ATOM 1277 O O . ILE A 1 160 ? 6.317 -1.662 -15.103 1.00 88.00 160 ILE A O 1
ATOM 1281 N N . ARG A 1 161 ? 6.728 -2.081 -12.936 1.00 87.25 161 ARG A N 1
ATOM 1282 C CA . ARG A 1 161 ? 5.338 -2.062 -12.484 1.00 87.25 161 ARG A CA 1
ATOM 1283 C C . ARG A 1 161 ? 5.174 -1.026 -11.383 1.00 87.25 161 ARG A C 1
ATOM 1285 O O . ARG A 1 161 ? 5.764 -1.156 -10.316 1.00 87.25 161 ARG A O 1
ATOM 1292 N N . LEU A 1 162 ? 4.326 -0.035 -11.641 1.00 87.12 162 LEU A N 1
ATOM 1293 C CA . LEU A 1 162 ? 3.942 0.981 -10.666 1.00 87.12 162 LEU A CA 1
ATOM 1294 C C . LEU A 1 162 ? 2.646 0.560 -9.975 1.00 87.12 162 LEU A C 1
ATOM 1296 O O . LEU A 1 162 ? 1.629 0.327 -10.632 1.00 87.12 162 LEU A O 1
ATOM 1300 N N . HIS A 1 163 ? 2.664 0.494 -8.649 1.00 81.06 163 HIS A N 1
ATOM 1301 C CA . HIS A 1 163 ? 1.455 0.328 -7.848 1.00 81.06 163 HIS A CA 1
ATOM 1302 C C . HIS A 1 163 ? 0.901 1.708 -7.539 1.00 81.06 163 HIS A C 1
ATOM 1304 O O . HIS A 1 163 ? 1.362 2.369 -6.616 1.00 81.06 163 HIS A O 1
ATOM 1310 N N . MET A 1 164 ? -0.044 2.181 -8.343 1.00 83.56 164 MET A N 1
ATOM 1311 C CA . MET A 1 164 ? -0.565 3.545 -8.221 1.00 83.56 164 MET A CA 1
ATOM 1312 C C . MET A 1 164 ? -1.378 3.736 -6.935 1.00 83.56 164 MET A C 1
ATOM 1314 O O . MET A 1 164 ? -2.098 2.834 -6.495 1.00 83.56 164 MET A O 1
ATOM 1318 N N . LYS A 1 165 ? -1.301 4.937 -6.355 1.00 78.62 165 LYS A N 1
ATOM 1319 C CA . LYS A 1 165 ? -2.219 5.364 -5.296 1.00 78.62 165 LYS A CA 1
ATOM 1320 C C . LYS A 1 165 ? -3.627 5.499 -5.865 1.00 78.62 165 LYS A C 1
ATOM 1322 O O . LYS A 1 165 ? -3.842 5.917 -7.004 1.00 78.62 165 LYS A O 1
ATOM 1327 N N . ARG A 1 166 ? -4.617 5.107 -5.066 1.00 77.19 166 ARG A N 1
ATOM 1328 C CA . ARG A 1 166 ? -6.020 5.187 -5.474 1.00 77.19 166 ARG A CA 1
ATOM 1329 C C . ARG A 1 166 ? -6.412 6.653 -5.676 1.00 77.19 166 ARG A C 1
ATOM 1331 O O . ARG A 1 166 ? -6.119 7.488 -4.829 1.00 77.19 166 ARG A O 1
ATOM 1338 N N . GLY A 1 167 ? -7.068 6.954 -6.797 1.00 73.12 167 GLY A N 1
ATOM 1339 C CA . GLY A 1 167 ? -7.458 8.320 -7.170 1.00 73.12 167 GLY A CA 1
ATOM 1340 C C . GLY A 1 167 ? -6.386 9.121 -7.920 1.00 73.12 167 GLY A C 1
ATOM 1341 O O . GLY A 1 167 ? -6.661 10.246 -8.330 1.00 73.12 167 GLY A O 1
ATOM 1342 N N . THR A 1 168 ? -5.192 8.564 -8.148 1.00 75.44 168 THR A N 1
ATOM 1343 C CA . THR A 1 168 ? -4.184 9.187 -9.015 1.00 75.44 168 THR A CA 1
ATOM 1344 C C . THR A 1 168 ? -4.615 9.125 -10.483 1.00 75.44 168 THR A C 1
ATOM 1346 O O . THR A 1 168 ? -4.987 8.065 -10.984 1.00 75.44 168 THR A O 1
ATOM 1349 N N . VAL A 1 169 ? -4.547 10.265 -11.175 1.00 79.62 169 VAL A N 1
ATOM 1350 C CA . VAL A 1 169 ? -4.794 10.378 -12.621 1.00 79.62 169 VAL A CA 1
ATOM 1351 C C . VAL A 1 169 ? -3.454 10.299 -13.356 1.00 79.62 169 VAL A C 1
ATOM 1353 O O . VAL A 1 169 ? -2.510 10.983 -12.959 1.00 79.62 169 VAL A O 1
ATOM 1356 N N . VAL A 1 170 ? -3.385 9.457 -14.391 1.00 72.38 170 VAL A N 1
ATOM 1357 C CA . VAL A 1 170 ? -2.196 9.208 -15.230 1.00 72.38 170 VAL A CA 1
ATOM 1358 C C . VAL A 1 170 ? -2.423 9.756 -16.629 1.00 72.38 170 VAL A C 1
ATOM 1360 O O . VAL A 1 170 ? -3.526 9.509 -17.169 1.00 72.38 170 VAL A O 1
#

Sequence (170 aa):
EQMEQYRNAVDLEEGWILACKHSEGGTRLVPVEHPDSISRQQQLFGIDHKPCNRWEDVVDAENCFHLGARPKIAERDEVAVQKLRYIPPTWTFQCDEDLVHYFYDHVGKEDENLGSVKQCVNNIDVSSCSKDPSGGAACLTDGDTETYWESDGMQGQHWIRLHMKRGTVV

Organism: Silurus asotus (NCBI:txid30991)

Foldseek 3Di:
DVVVVQDPDDDDPDDDADWDQDPPDGTDRDPPPDVCVVVVVVPVPPDDLDAPPDPVLVCCLPPHDDRDDGGHHDDDPPVVVVVVVDDPPPDDPVNVVVVVVVCVVPVDPVLVLQAPCSVWFPHKDKLAFDPDPQQDPSQVHNPDPPGYHDHPDDPPRIDMDTHTDPPHDD

pLDDT: mean 71.15, std 17.74, range [33.38, 94.88]

InterPro domains:
  IPR000421 Coagulation factor 5/8, C-terminal domain [PS50022] (109-170)
  IPR004939 APC10/DOC domain [PS51284] (94-170)
  IPR008979 Galactose-binding-like domain superfamily [SSF49785] (50-170)
  IPR042469 E3 ubiquitin-protein ligase HECTD3 [PTHR46654] (12-106)

Secondary structure (DSSP, 8-state):
-TTGGG--S---S-------EETTTEE-------HHHHTTTTGGG------B-SHHHHHHHHHS--SSSPP-BPPP-HHHHHHHTS--TT--HHHHHHHHHHHHHHS-GGGGGGGGGTTTEEEEEES---SSGGGSGGGGTSS-SS------SPTT---EEEEEPTT---

Radius of gyration: 22.36 Å; chains: 1; bounding box: 56×36×68 Å